Protein AF-A0A8S9V5D0-F1 (afdb_monomer_lite)

Sequence (121 aa):
MTKRKLQEKHGTFTHNHAVSPAAFAAYPTSHGLKDPIVSARVDGMLAVGAKRSRIYDYLLEHDQNVIQVDVDSLVRGHASSVSNIDGIEATAREIAAFAAADSESMSTVAETKLGKLGLFH

Radius of gyration: 29.34 Å; chains: 1; bounding box: 84×56×42 Å

Foldseek 3Di:
DDDFDFDQDPNDTDTPDDDDLVNCVVPLVSLDDPDVVLVVVLLVCLVVVHDLVVNVVSCVVVVRPHDSVNSVVVNVVSVVVVVVVVVVVVVVVVVVVVVVVPPPPPPDDDDDDDDDDDDDD

pLDDT: mean 70.15, std 16.43, range [38.38, 95.31]

Structure (mmCIF, N/CA/C/O backbone):
data_AF-A0A8S9V5D0-F1
#
_entry.id   AF-A0A8S9V5D0-F1
#
loop_
_atom_site.group_PDB
_atom_site.id
_atom_site.type_symbol
_atom_site.label_atom_id
_atom_site.label_alt_id
_atom_site.label_comp_id
_atom_site.label_asym_id
_atom_site.label_entity_id
_atom_site.label_seq_id
_atom_site.pdbx_PDB_ins_code
_atom_site.Cartn_x
_atom_site.Cartn_y
_atom_site.Cartn_z
_atom_site.occupancy
_atom_site.B_iso_or_equiv
_atom_site.auth_seq_id
_atom_site.auth_comp_id
_atom_site.auth_asym_id
_atom_site.auth_atom_id
_atom_site.pdbx_PDB_model_num
ATOM 1 N N . MET A 1 1 ? 21.011 17.454 -28.635 1.00 38.84 1 MET A N 1
ATOM 2 C CA . MET A 1 1 ? 20.385 16.658 -27.554 1.00 38.84 1 MET A CA 1
ATOM 3 C C . MET A 1 1 ? 18.875 16.842 -27.619 1.00 38.84 1 MET A C 1
ATOM 5 O O . MET A 1 1 ? 18.393 17.945 -27.390 1.00 38.84 1 MET A O 1
ATOM 9 N N . THR A 1 2 ? 18.133 15.807 -28.006 1.00 51.16 2 THR A N 1
ATOM 10 C CA . THR A 1 2 ? 16.670 15.869 -28.154 1.00 51.16 2 THR A CA 1
ATOM 11 C C . THR A 1 2 ? 16.018 15.839 -26.772 1.00 51.16 2 THR A C 1
ATOM 13 O O . THR A 1 2 ? 16.262 14.920 -25.991 1.00 51.16 2 THR A O 1
ATOM 16 N N . LYS A 1 3 ? 15.218 16.856 -26.432 1.00 54.22 3 LYS A N 1
ATOM 17 C CA . LYS A 1 3 ? 14.515 16.915 -25.140 1.00 54.22 3 LYS A CA 1
ATOM 18 C C . LYS A 1 3 ? 13.469 15.789 -25.080 1.00 54.22 3 LYS A C 1
ATOM 20 O O . LYS A 1 3 ? 12.563 15.752 -25.911 1.00 54.22 3 LYS A O 1
ATOM 25 N N . ARG A 1 4 ? 13.588 14.888 -24.097 1.00 60.69 4 ARG A N 1
ATOM 26 C CA . ARG A 1 4 ? 12.562 13.882 -23.768 1.00 60.69 4 ARG A CA 1
ATOM 27 C C . ARG A 1 4 ? 11.333 14.626 -23.254 1.00 60.69 4 ARG A C 1
ATOM 29 O O . ARG A 1 4 ? 11.404 15.258 -22.205 1.00 60.69 4 ARG A O 1
ATOM 36 N N . LYS A 1 5 ? 10.244 14.625 -24.017 1.00 60.03 5 LYS A N 1
ATOM 37 C CA . LYS A 1 5 ? 9.010 15.332 -23.659 1.00 60.03 5 LYS A CA 1
ATOM 38 C C . LYS A 1 5 ? 7.818 14.411 -23.860 1.00 60.03 5 LYS A C 1
ATOM 40 O O . LYS A 1 5 ? 7.792 13.630 -24.812 1.00 60.03 5 LYS A O 1
ATOM 45 N N . LEU A 1 6 ? 6.852 14.527 -22.956 1.00 64.00 6 LEU A N 1
ATOM 46 C CA . LEU A 1 6 ? 5.519 13.972 -23.134 1.00 64.00 6 LEU A CA 1
ATOM 47 C C . LEU A 1 6 ? 4.819 14.774 -24.235 1.00 64.00 6 LEU A C 1
ATOM 49 O O . LEU A 1 6 ? 4.879 16.005 -24.222 1.00 64.00 6 LEU A O 1
ATOM 53 N N . GLN A 1 7 ? 4.221 14.090 -25.205 1.00 70.56 7 GLN A N 1
ATOM 54 C CA . GLN A 1 7 ? 3.449 14.721 -26.271 1.00 70.56 7 GLN A CA 1
ATOM 55 C C . GLN A 1 7 ? 1.992 14.292 -26.148 1.00 70.56 7 GLN A C 1
ATOM 57 O O . GLN A 1 7 ? 1.702 13.109 -25.998 1.00 70.56 7 GLN A O 1
ATOM 62 N N . GLU A 1 8 ? 1.075 15.248 -26.215 1.00 59.84 8 GLU A N 1
ATOM 63 C CA . GLU A 1 8 ? -0.350 14.963 -26.326 1.00 59.84 8 GLU A CA 1
ATOM 64 C C . GLU A 1 8 ? -0.699 14.792 -27.806 1.00 59.84 8 GLU A C 1
ATOM 66 O O . GLU A 1 8 ? -0.434 15.674 -28.625 1.00 59.84 8 GLU A O 1
ATOM 71 N N . LYS A 1 9 ? -1.274 13.645 -28.167 1.00 61.06 9 LYS A N 1
ATOM 72 C CA . LYS A 1 9 ? -1.798 13.390 -29.506 1.00 61.06 9 LYS A CA 1
ATOM 73 C C . LYS A 1 9 ? -3.217 12.852 -29.367 1.00 61.06 9 LYS A C 1
ATOM 75 O O . LYS A 1 9 ? -3.418 11.774 -28.819 1.00 61.06 9 LYS A O 1
ATOM 80 N N . HIS A 1 10 ? -4.195 13.626 -29.840 1.00 61.72 10 HIS A N 1
ATOM 81 C CA . HIS A 1 10 ? -5.627 13.295 -29.774 1.00 61.72 10 HIS A CA 1
ATOM 82 C C . HIS A 1 10 ? -6.127 13.003 -28.343 1.00 61.72 10 HIS A C 1
ATOM 84 O O . HIS A 1 10 ? -6.784 11.992 -28.109 1.00 61.72 10 HIS A O 1
ATOM 90 N N . GLY A 1 11 ? -5.749 13.835 -27.364 1.00 70.12 11 GLY A N 1
ATOM 91 C CA . GLY A 1 11 ? -6.102 13.627 -25.952 1.00 70.12 11 GLY A CA 1
ATOM 92 C C . GLY A 1 11 ? -5.384 12.452 -25.275 1.00 70.12 11 GLY A C 1
ATOM 93 O O . GLY A 1 11 ? -5.626 12.178 -24.104 1.00 70.12 11 GLY A O 1
ATOM 94 N N . THR A 1 12 ? -4.488 11.755 -25.985 1.00 54.84 12 THR A N 1
ATOM 95 C CA . THR A 1 12 ? -3.669 10.670 -25.435 1.00 54.84 12 THR A CA 1
ATOM 96 C C . THR A 1 12 ? -2.230 11.139 -25.274 1.00 54.84 12 THR A C 1
ATOM 98 O O . THR A 1 12 ? -1.574 11.549 -26.236 1.00 54.84 12 THR A O 1
ATOM 101 N N . PHE A 1 13 ? -1.711 11.067 -24.050 1.00 72.62 13 PHE A N 1
ATOM 102 C CA . PHE A 1 13 ? -0.316 11.382 -23.770 1.00 72.62 13 PHE A CA 1
ATOM 103 C C . PHE A 1 13 ? 0.584 10.212 -24.180 1.00 72.62 13 PHE A C 1
ATOM 105 O O . PHE A 1 13 ? 0.432 9.093 -23.698 1.00 72.62 13 PHE A O 1
ATOM 112 N N . 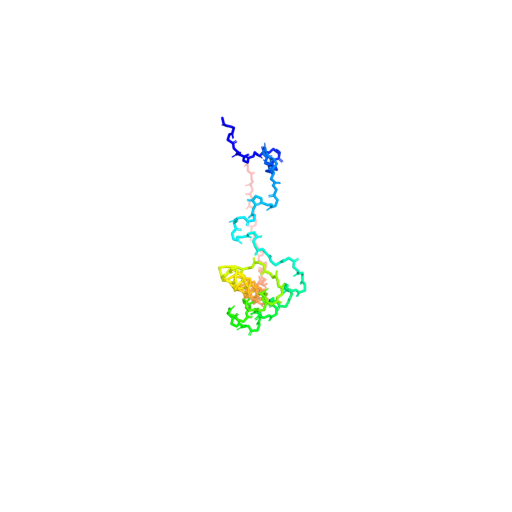THR A 1 14 ? 1.538 10.470 -25.073 1.00 68.25 14 THR A N 1
ATOM 113 C CA . THR A 1 14 ? 2.490 9.478 -25.584 1.00 68.25 14 THR A CA 1
ATOM 114 C C . THR A 1 14 ? 3.923 9.969 -25.404 1.00 68.25 14 THR A C 1
ATOM 116 O O . THR A 1 14 ? 4.238 11.154 -25.553 1.00 68.25 14 THR A O 1
ATOM 119 N N . HIS A 1 15 ? 4.818 9.055 -25.035 1.00 69.94 15 HIS A N 1
ATOM 120 C CA . HIS A 1 15 ? 6.235 9.365 -24.900 1.00 69.94 15 HIS A CA 1
ATOM 121 C C . HIS A 1 15 ? 6.900 9.352 -26.278 1.00 69.94 15 HIS A C 1
ATOM 123 O O . HIS A 1 15 ? 6.771 8.396 -27.035 1.00 69.94 15 HIS A O 1
ATOM 129 N N . ASN A 1 16 ? 7.670 10.396 -26.590 1.00 70.88 16 ASN A N 1
ATOM 130 C CA . ASN A 1 16 ? 8.426 10.489 -27.846 1.00 70.88 16 ASN A CA 1
ATOM 131 C C . ASN A 1 16 ? 9.701 9.618 -27.883 1.00 70.88 16 ASN A C 1
ATOM 133 O O . ASN A 1 16 ? 10.573 9.817 -28.728 1.00 70.88 16 ASN A O 1
ATOM 137 N N . HIS A 1 17 ? 9.844 8.711 -26.923 1.00 71.00 17 HIS A N 1
ATOM 138 C CA . HIS A 1 17 ? 10.977 7.816 -26.754 1.00 71.00 17 HIS A CA 1
ATOM 139 C C . HIS A 1 17 ? 10.490 6.507 -26.135 1.00 71.00 17 HIS A C 1
ATOM 141 O O . HIS A 1 17 ? 9.467 6.482 -25.448 1.00 71.00 17 HIS A O 1
ATOM 147 N N . ALA A 1 18 ? 11.246 5.430 -26.353 1.00 68.25 18 ALA A N 1
ATOM 148 C CA . ALA A 1 18 ? 10.987 4.165 -25.686 1.00 68.25 18 ALA A CA 1
ATOM 149 C C . ALA A 1 18 ? 11.190 4.332 -24.173 1.00 68.25 18 ALA A C 1
ATOM 151 O O . ALA A 1 18 ? 12.273 4.708 -23.718 1.00 68.25 18 ALA A O 1
ATOM 152 N N . VAL A 1 19 ? 10.137 4.060 -23.408 1.00 66.44 19 VAL A N 1
ATOM 153 C CA . VAL A 1 19 ? 10.192 3.949 -21.951 1.00 66.44 19 VAL A CA 1
ATOM 154 C C . VAL A 1 19 ? 10.295 2.470 -21.593 1.00 66.44 19 VAL A C 1
ATOM 156 O O . VAL A 1 19 ? 9.549 1.648 -22.119 1.00 66.44 19 VAL A O 1
ATOM 159 N N . SER A 1 20 ? 11.250 2.115 -20.736 1.00 68.69 20 SER A N 1
ATOM 160 C CA . SER A 1 20 ? 11.408 0.749 -20.234 1.00 68.69 20 SER A CA 1
ATOM 161 C C . SER A 1 20 ? 11.075 0.699 -18.742 1.00 68.69 20 SER A C 1
ATOM 163 O O . SER A 1 20 ? 11.342 1.673 -18.036 1.00 68.69 20 SER A O 1
ATOM 165 N N . PRO A 1 21 ? 10.557 -0.425 -18.215 1.00 60.59 21 PRO A N 1
ATOM 166 C CA . PRO A 1 21 ? 10.344 -0.585 -16.774 1.00 60.59 21 PRO A CA 1
ATOM 167 C C . PRO A 1 21 ? 11.631 -0.369 -15.961 1.00 60.59 21 PRO A C 1
ATOM 169 O O . PRO A 1 21 ? 11.603 0.205 -14.878 1.00 60.59 21 PRO A O 1
ATOM 172 N N . ALA A 1 22 ? 12.784 -0.743 -16.528 1.00 60.66 22 ALA A N 1
ATOM 173 C CA . ALA A 1 22 ? 14.097 -0.499 -15.935 1.00 60.66 22 ALA A CA 1
ATOM 174 C C . ALA A 1 22 ? 14.412 0.999 -15.756 1.00 60.66 22 ALA A C 1
ATOM 176 O O . ALA A 1 22 ? 15.097 1.363 -14.807 1.00 60.66 22 ALA A O 1
ATOM 177 N N . ALA A 1 23 ? 13.884 1.878 -16.618 1.00 63.75 23 ALA A N 1
ATOM 178 C CA . ALA A 1 23 ? 14.036 3.326 -16.465 1.00 63.75 23 ALA A CA 1
ATOM 179 C C . ALA A 1 23 ? 13.278 3.874 -15.242 1.00 63.75 23 ALA A C 1
ATOM 181 O O . ALA A 1 23 ? 13.631 4.933 -14.727 1.00 63.75 23 ALA A O 1
ATOM 182 N N . PHE A 1 24 ? 12.264 3.146 -14.769 1.00 56.06 24 PHE A N 1
ATOM 183 C CA . PHE A 1 24 ? 11.489 3.483 -13.580 1.00 56.06 24 PHE A CA 1
ATOM 184 C C . PHE A 1 24 ? 12.032 2.814 -12.312 1.00 56.06 24 PHE A C 1
ATOM 186 O O . PHE A 1 24 ? 11.817 3.341 -11.227 1.00 56.06 24 PHE A O 1
ATOM 193 N N . ALA A 1 25 ? 12.805 1.731 -12.431 1.00 56.28 25 ALA A N 1
ATOM 194 C CA . ALA A 1 25 ? 13.362 0.965 -11.309 1.00 56.28 25 ALA A CA 1
ATOM 195 C C . ALA A 1 25 ? 14.359 1.729 -10.412 1.00 56.28 25 ALA A C 1
ATOM 197 O O . ALA A 1 25 ? 14.791 1.187 -9.406 1.00 56.28 25 ALA A O 1
ATOM 198 N N . ALA A 1 26 ? 14.756 2.953 -10.778 1.00 51.78 26 ALA A N 1
ATOM 199 C CA . ALA A 1 26 ? 15.558 3.840 -9.930 1.00 51.78 26 ALA A CA 1
ATOM 200 C C . ALA A 1 26 ? 14.703 4.782 -9.058 1.00 51.78 26 ALA A C 1
ATOM 202 O O . ALA A 1 26 ? 15.233 5.463 -8.182 1.00 51.78 26 ALA A O 1
ATOM 203 N N . TYR A 1 27 ? 13.395 4.861 -9.318 1.00 49.75 27 TYR A N 1
ATOM 204 C CA . TYR A 1 27 ? 12.460 5.672 -8.546 1.00 49.75 27 TYR A CA 1
ATOM 205 C C . TYR A 1 27 ? 11.761 4.790 -7.508 1.00 49.75 27 TYR A C 1
ATOM 207 O O . TYR A 1 27 ? 11.116 3.830 -7.925 1.00 49.75 27 TYR A O 1
ATOM 215 N N . PRO A 1 28 ? 11.795 5.136 -6.204 1.00 44.94 28 PRO A N 1
ATOM 216 C CA . PRO A 1 28 ? 11.152 4.376 -5.122 1.00 44.94 28 PRO A CA 1
ATOM 217 C C . PRO A 1 28 ? 9.694 3.991 -5.411 1.00 44.94 28 PRO A C 1
ATOM 219 O O . PRO A 1 28 ? 9.278 2.867 -5.182 1.00 44.94 28 PRO A O 1
ATOM 222 N N . THR A 1 29 ? 8.939 4.880 -6.063 1.00 46.66 29 THR A N 1
ATOM 223 C CA . THR A 1 29 ? 7.537 4.656 -6.465 1.00 46.66 29 THR A CA 1
ATOM 224 C C . THR A 1 29 ? 7.329 3.455 -7.402 1.00 46.66 29 THR A C 1
ATOM 226 O O . THR A 1 29 ? 6.208 2.983 -7.556 1.00 46.66 29 THR A O 1
ATOM 229 N N . SER A 1 30 ? 8.392 2.949 -8.024 1.00 52.66 30 SER A N 1
ATOM 230 C CA . SER A 1 30 ? 8.365 1.806 -8.943 1.00 52.66 30 SER A CA 1
ATOM 231 C C . SER A 1 30 ? 8.771 0.486 -8.278 1.00 52.66 30 SER A C 1
ATOM 233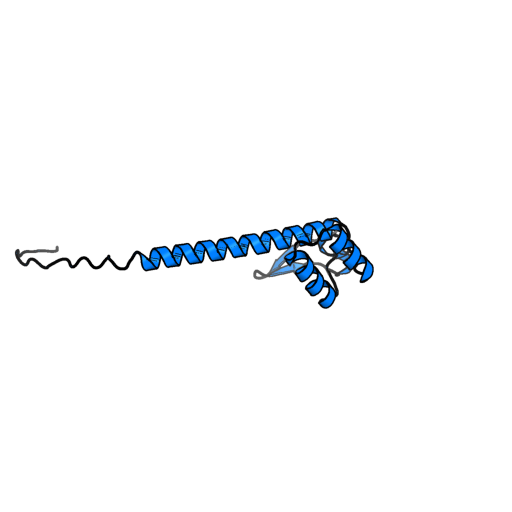 O O . SER A 1 30 ? 8.708 -0.565 -8.919 1.00 52.66 30 SER A O 1
ATOM 235 N N . HIS A 1 31 ? 9.192 0.521 -7.010 1.00 61.84 31 HIS A N 1
ATOM 236 C CA . HIS A 1 31 ? 9.493 -0.653 -6.189 1.00 61.84 31 HIS A CA 1
ATOM 237 C C . HIS A 1 31 ? 8.187 -1.184 -5.584 1.00 61.84 31 HIS A C 1
ATOM 239 O O . HIS A 1 31 ? 7.918 -1.076 -4.394 1.00 61.84 31 HIS A O 1
ATOM 245 N N . GLY A 1 32 ? 7.308 -1.687 -6.450 1.00 63.69 32 GLY A N 1
ATOM 246 C CA . GLY A 1 32 ? 6.032 -2.272 -6.047 1.00 63.69 32 GLY A CA 1
ATOM 247 C C . GLY A 1 32 ? 6.158 -3.739 -5.637 1.00 63.69 32 GLY A C 1
ATOM 248 O O . GLY A 1 32 ? 7.094 -4.437 -6.037 1.00 63.69 32 GLY A O 1
ATOM 249 N N . LEU A 1 33 ? 5.161 -4.213 -4.888 1.00 67.31 33 LEU A N 1
ATOM 250 C CA . LEU A 1 33 ? 4.945 -5.633 -4.612 1.00 67.31 33 LEU A CA 1
ATOM 251 C C . LEU A 1 33 ? 4.705 -6.352 -5.940 1.00 67.31 33 LEU A C 1
ATOM 253 O O . LEU A 1 33 ? 3.741 -6.059 -6.645 1.00 67.31 33 LEU A O 1
ATOM 257 N N . LYS A 1 34 ? 5.617 -7.248 -6.318 1.00 69.44 34 LYS A N 1
ATOM 258 C CA . LYS A 1 34 ? 5.529 -7.970 -7.599 1.00 69.44 34 LYS A CA 1
ATOM 259 C C . LYS A 1 34 ? 4.641 -9.201 -7.499 1.00 69.44 34 LYS A C 1
ATOM 261 O O . LYS A 1 34 ? 4.116 -9.658 -8.510 1.00 69.44 34 LYS A O 1
ATOM 266 N N . ASP A 1 35 ? 4.499 -9.732 -6.289 1.00 78.94 35 ASP A N 1
ATOM 267 C CA . ASP A 1 35 ? 3.740 -10.941 -6.016 1.00 78.94 35 ASP A CA 1
ATOM 268 C C . ASP A 1 35 ? 2.340 -10.592 -5.459 1.00 78.94 35 ASP A C 1
ATOM 270 O O . ASP A 1 35 ? 2.235 -9.924 -4.422 1.00 78.94 35 ASP A O 1
ATOM 274 N N . PRO A 1 36 ? 1.252 -11.033 -6.120 1.00 80.50 36 PRO A N 1
ATOM 275 C CA . PRO A 1 36 ? -0.114 -10.731 -5.696 1.00 80.50 36 PRO A CA 1
ATOM 276 C C . PRO A 1 36 ? -0.499 -11.395 -4.365 1.00 80.50 36 PRO A C 1
ATOM 278 O O . PRO A 1 36 ? -1.318 -10.846 -3.629 1.00 80.50 36 PRO A O 1
ATOM 281 N N . ILE A 1 37 ? 0.091 -12.543 -4.024 1.00 86.12 37 ILE A N 1
ATOM 282 C CA . ILE A 1 37 ? -0.140 -13.241 -2.753 1.00 86.12 37 ILE A CA 1
ATOM 283 C C . ILE A 1 37 ? 0.505 -12.447 -1.617 1.00 86.12 37 ILE A C 1
ATOM 285 O O . ILE A 1 37 ? -0.130 -12.206 -0.587 1.00 86.12 37 ILE A O 1
ATOM 289 N N . VAL A 1 38 ? 1.739 -11.981 -1.828 1.00 86.44 38 VAL A N 1
ATOM 290 C CA . VAL A 1 38 ? 2.442 -11.113 -0.872 1.00 86.44 38 VAL A CA 1
ATOM 291 C C . VAL A 1 38 ? 1.679 -9.799 -0.690 1.00 86.44 38 VAL A C 1
ATOM 293 O O . VAL A 1 38 ? 1.480 -9.363 0.443 1.00 86.44 38 VAL A O 1
ATOM 296 N N . SER A 1 39 ? 1.164 -9.211 -1.776 1.00 84.88 39 SER A N 1
ATOM 297 C CA . SER A 1 39 ? 0.338 -7.998 -1.718 1.00 84.88 39 SER A CA 1
ATOM 298 C C . SER A 1 39 ? -0.940 -8.188 -0.904 1.00 84.88 39 SER A C 1
ATOM 300 O O . SER A 1 39 ? -1.209 -7.398 -0.003 1.00 84.88 39 SER A O 1
ATOM 302 N N . ALA A 1 40 ? -1.699 -9.258 -1.155 1.00 87.06 40 ALA A N 1
ATOM 303 C CA . ALA A 1 40 ? -2.920 -9.545 -0.403 1.00 87.06 40 ALA A CA 1
ATOM 304 C C . ALA A 1 40 ? -2.638 -9.750 1.095 1.00 87.06 40 ALA A C 1
ATOM 306 O O . ALA A 1 40 ? -3.419 -9.339 1.958 1.00 87.06 40 ALA A O 1
ATOM 307 N N . ARG A 1 41 ? -1.496 -10.364 1.429 1.00 91.88 41 ARG A N 1
ATOM 308 C CA . ARG A 1 41 ? -1.091 -10.540 2.824 1.00 91.88 41 ARG A CA 1
ATOM 309 C C . ARG A 1 41 ? -0.734 -9.213 3.489 1.00 91.88 41 ARG A C 1
ATOM 311 O O . ARG A 1 41 ? -1.126 -9.007 4.637 1.00 91.88 41 ARG A O 1
ATOM 318 N N . VAL A 1 42 ? -0.032 -8.326 2.786 1.00 90.38 42 VAL A N 1
ATOM 319 C CA . VAL A 1 42 ? 0.304 -6.980 3.274 1.00 90.38 42 VAL A CA 1
ATOM 320 C C . VAL A 1 42 ? -0.955 -6.154 3.516 1.00 90.38 42 VAL A C 1
ATOM 322 O O . VAL A 1 42 ? -1.052 -5.533 4.570 1.00 90.38 42 VAL A O 1
ATOM 325 N N . ASP A 1 43 ? -1.945 -6.214 2.626 1.00 89.00 43 ASP A N 1
ATOM 326 C CA . ASP A 1 43 ? -3.240 -5.551 2.831 1.00 89.00 43 ASP A CA 1
ATOM 327 C C . ASP A 1 43 ? -3.935 -6.044 4.105 1.00 89.00 43 ASP A C 1
ATOM 329 O O . ASP A 1 43 ? -4.402 -5.242 4.915 1.00 89.00 43 ASP A O 1
ATOM 333 N N . GLY A 1 44 ? -3.929 -7.359 4.347 1.00 91.25 44 GLY A N 1
ATOM 334 C CA . GLY A 1 44 ? -4.434 -7.925 5.598 1.00 91.25 44 GLY A CA 1
ATOM 335 C C . GLY A 1 44 ? -3.657 -7.445 6.830 1.00 91.25 44 GLY A C 1
ATOM 336 O O . GLY A 1 44 ? -4.252 -7.167 7.868 1.00 91.25 44 GLY A O 1
ATOM 337 N N . MET A 1 45 ? -2.332 -7.306 6.723 1.00 94.50 45 MET A N 1
ATOM 338 C CA . MET A 1 45 ? -1.486 -6.776 7.800 1.00 94.50 45 MET A CA 1
ATOM 339 C C . MET A 1 45 ? -1.763 -5.291 8.067 1.00 94.50 45 MET A C 1
ATOM 341 O O . MET A 1 45 ? -1.785 -4.879 9.226 1.00 94.50 45 MET A O 1
ATOM 345 N N . LEU A 1 46 ? -2.014 -4.500 7.024 1.00 90.56 46 LEU A N 1
ATOM 346 C CA . LEU A 1 46 ? -2.404 -3.097 7.138 1.00 90.56 46 LEU A CA 1
ATOM 347 C C . LE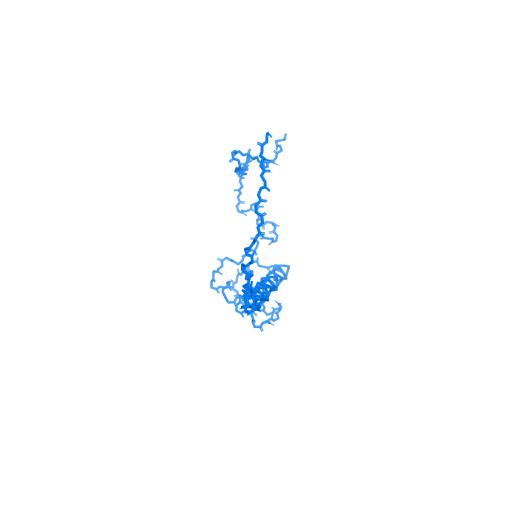U A 1 46 ? -3.774 -2.955 7.815 1.00 90.56 46 LEU A C 1
ATOM 349 O O . LEU A 1 46 ? -3.896 -2.175 8.758 1.00 90.56 46 LEU A O 1
ATOM 353 N N . ALA A 1 47 ? -4.753 -3.776 7.423 1.00 89.44 47 ALA A N 1
ATOM 354 C CA . ALA A 1 47 ? -6.106 -3.756 7.981 1.00 89.44 47 ALA A CA 1
ATOM 355 C C . ALA A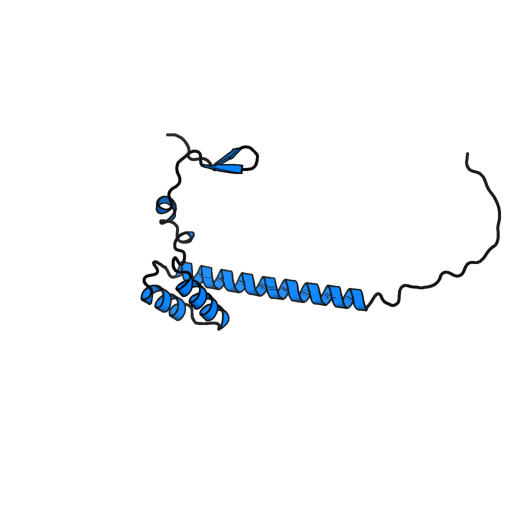 1 47 ? -6.151 -4.066 9.488 1.00 89.44 47 ALA A C 1
ATOM 357 O O . ALA A 1 47 ? -6.955 -3.491 10.217 1.00 89.44 47 ALA A O 1
ATOM 358 N N . VAL A 1 48 ? -5.270 -4.945 9.982 1.00 92.75 48 VAL A N 1
ATOM 359 C CA . VAL A 1 48 ? -5.159 -5.251 11.424 1.00 92.75 48 VAL A CA 1
ATOM 360 C C . VAL A 1 48 ? -4.219 -4.303 12.179 1.00 92.75 48 VAL A C 1
ATOM 362 O O . VAL A 1 48 ? -3.925 -4.533 13.352 1.00 92.75 48 VAL A O 1
ATOM 365 N N . GLY A 1 49 ? -3.708 -3.257 11.524 1.00 91.75 49 GLY A N 1
ATOM 366 C CA . GLY A 1 49 ? -2.819 -2.273 12.142 1.00 91.75 49 GLY A CA 1
ATOM 367 C C . GLY A 1 49 ? -1.438 -2.827 12.503 1.00 91.75 49 GLY A C 1
ATOM 368 O O . GLY A 1 49 ? -0.844 -2.422 13.506 1.00 91.75 49 GLY A O 1
ATOM 369 N N . ALA A 1 50 ? -0.910 -3.774 11.722 1.00 93.69 50 ALA A N 1
ATOM 370 C CA . ALA A 1 50 ? 0.423 -4.315 11.955 1.00 93.69 50 ALA A CA 1
ATOM 371 C C . ALA A 1 50 ? 1.494 -3.211 11.911 1.00 93.69 50 ALA A C 1
ATOM 373 O O . ALA A 1 50 ? 1.428 -2.253 11.139 1.00 93.69 50 ALA A O 1
ATOM 374 N N . LYS A 1 51 ? 2.535 -3.366 12.736 1.00 95.31 51 LYS A N 1
ATOM 375 C CA . LYS A 1 51 ? 3.657 -2.420 12.776 1.00 95.31 51 LYS A CA 1
ATOM 376 C C . LYS A 1 51 ? 4.378 -2.374 11.428 1.00 95.31 51 LYS A C 1
ATOM 378 O O . LYS A 1 51 ? 4.609 -3.411 10.809 1.00 95.31 51 LYS A O 1
ATOM 383 N N . ARG A 1 52 ? 4.852 -1.184 11.044 1.00 93.50 52 ARG A N 1
ATOM 384 C CA . ARG A 1 52 ? 5.630 -0.968 9.809 1.00 93.50 52 ARG A CA 1
ATOM 385 C C . ARG A 1 52 ? 6.862 -1.867 9.720 1.00 93.50 52 ARG A C 1
ATOM 387 O O . ARG A 1 52 ? 7.123 -2.424 8.663 1.00 93.50 52 ARG A O 1
ATOM 394 N N . SER A 1 53 ? 7.565 -2.071 10.838 1.00 94.12 53 SER A N 1
ATOM 395 C CA . SER A 1 53 ? 8.703 -2.998 10.905 1.00 94.12 53 SER A CA 1
ATOM 396 C C . SER A 1 53 ? 8.296 -4.427 10.547 1.00 94.12 53 SER A C 1
ATOM 398 O O . SER A 1 53 ? 8.960 -5.069 9.754 1.00 94.12 53 SER A O 1
ATOM 400 N N . ARG A 1 54 ? 7.142 -4.893 11.040 1.00 94.69 54 ARG A N 1
ATOM 401 C CA . ARG A 1 54 ? 6.642 -6.244 10.769 1.00 94.69 54 ARG A CA 1
ATOM 402 C C . ARG A 1 54 ? 6.254 -6.438 9.302 1.00 94.69 54 ARG A C 1
ATOM 404 O O . ARG A 1 54 ? 6.436 -7.530 8.777 1.00 94.69 54 ARG A O 1
ATOM 411 N N . ILE A 1 55 ? 5.714 -5.401 8.664 1.00 91.88 55 ILE A N 1
ATOM 412 C CA . ILE A 1 55 ? 5.411 -5.404 7.226 1.00 91.88 55 ILE A CA 1
ATOM 413 C C . ILE A 1 55 ? 6.714 -5.417 6.419 1.00 91.88 55 ILE A C 1
ATOM 415 O O . ILE A 1 55 ? 6.839 -6.197 5.485 1.00 91.88 55 ILE A O 1
ATOM 419 N N . TYR A 1 56 ? 7.703 -4.612 6.810 1.00 92.19 56 TYR A N 1
ATOM 420 C CA . TYR A 1 56 ? 9.012 -4.578 6.160 1.00 92.19 56 TYR A CA 1
ATOM 421 C C . TYR A 1 56 ? 9.754 -5.922 6.250 1.00 92.19 56 TYR A C 1
ATOM 423 O O . TYR A 1 56 ? 10.218 -6.424 5.231 1.00 92.19 56 TYR A O 1
ATOM 431 N N . ASP A 1 57 ? 9.793 -6.539 7.435 1.00 93.19 57 ASP A N 1
ATOM 432 C CA . ASP A 1 57 ? 10.422 -7.850 7.640 1.00 93.19 57 ASP A CA 1
ATOM 433 C C . ASP A 1 57 ? 9.752 -8.926 6.775 1.00 93.19 57 ASP A C 1
ATOM 435 O O . ASP A 1 57 ? 10.432 -9.674 6.081 1.00 93.19 57 ASP A O 1
ATOM 439 N N . TYR A 1 58 ? 8.413 -8.953 6.742 1.00 93.56 58 TYR A N 1
ATOM 440 C CA . TYR A 1 58 ? 7.653 -9.890 5.908 1.00 93.56 58 TYR A CA 1
ATOM 441 C C . TYR A 1 58 ? 7.987 -9.739 4.416 1.00 93.56 58 TYR A C 1
ATOM 443 O O . TYR A 1 58 ? 8.112 -10.730 3.701 1.00 93.56 58 TYR A O 1
ATOM 451 N N . LEU A 1 59 ? 8.154 -8.503 3.945 1.00 90.62 59 LEU A N 1
ATOM 452 C CA . LEU A 1 59 ? 8.493 -8.215 2.554 1.00 90.62 59 LEU A CA 1
ATOM 453 C C . LEU A 1 59 ? 9.920 -8.638 2.194 1.00 90.62 59 LEU A C 1
ATOM 455 O O . LEU A 1 59 ? 10.124 -9.205 1.121 1.00 90.62 59 LEU A O 1
ATOM 459 N N . LEU A 1 60 ? 10.880 -8.423 3.097 1.00 89.81 60 LEU A N 1
ATOM 460 C CA . LEU A 1 60 ? 12.251 -8.911 2.932 1.00 89.81 60 LEU A CA 1
ATOM 461 C C . LEU A 1 60 ? 12.321 -10.443 2.935 1.00 89.81 60 LEU A C 1
ATOM 463 O O . LEU A 1 60 ? 13.029 -11.016 2.114 1.00 89.81 60 LEU A O 1
ATOM 467 N N . GLU A 1 61 ? 11.558 -11.106 3.809 1.00 92.31 61 GLU A N 1
ATOM 468 C CA . GLU A 1 61 ? 11.454 -12.573 3.868 1.00 92.31 61 GLU A CA 1
ATOM 469 C C . GLU A 1 61 ? 10.862 -13.191 2.586 1.00 92.31 61 GLU A C 1
ATOM 471 O O . GLU A 1 61 ? 11.058 -14.378 2.343 1.00 92.31 61 GLU A O 1
ATOM 476 N N . HIS A 1 62 ? 10.145 -12.405 1.772 1.00 89.81 62 HIS A N 1
ATOM 477 C CA . HIS A 1 62 ? 9.518 -12.837 0.513 1.00 89.81 62 HIS A CA 1
ATOM 478 C C . HIS A 1 62 ? 10.202 -12.233 -0.726 1.00 89.81 62 HIS A C 1
ATOM 480 O O . HIS A 1 62 ? 9.553 -12.018 -1.757 1.00 89.81 62 HIS A O 1
ATOM 486 N N . ASP A 1 63 ? 11.495 -11.910 -0.610 1.00 84.88 63 ASP A N 1
ATOM 487 C CA . ASP A 1 63 ? 12.351 -11.420 -1.699 1.00 84.88 63 ASP A CA 1
ATOM 488 C C . ASP A 1 63 ? 11.789 -10.180 -2.426 1.00 84.88 63 ASP A C 1
ATOM 490 O O . ASP A 1 63 ? 12.079 -9.924 -3.602 1.00 84.88 63 ASP A O 1
ATOM 494 N N . GLN A 1 64 ? 10.968 -9.374 -1.740 1.00 83.31 64 GLN A N 1
ATOM 495 C CA . GLN A 1 64 ? 10.492 -8.113 -2.293 1.00 83.31 64 GLN A CA 1
ATOM 496 C C . GLN A 1 64 ? 11.579 -7.050 -2.135 1.00 83.31 64 GLN A C 1
ATOM 498 O O . GLN A 1 64 ? 12.080 -6.790 -1.043 1.00 83.31 64 GLN A O 1
ATOM 503 N N . ASN A 1 65 ? 11.925 -6.392 -3.241 1.00 79.50 65 ASN A N 1
ATOM 504 C CA . ASN A 1 65 ? 12.927 -5.327 -3.261 1.00 79.50 65 ASN A CA 1
ATOM 505 C C . ASN A 1 65 ? 12.326 -3.994 -2.789 1.00 79.50 65 ASN A C 1
ATOM 507 O O . ASN A 1 65 ? 12.132 -3.087 -3.602 1.00 79.50 65 ASN A O 1
ATOM 511 N N . VAL A 1 66 ? 12.000 -3.916 -1.499 1.00 78.56 66 VAL A N 1
ATOM 512 C CA . VAL A 1 66 ? 11.359 -2.759 -0.863 1.00 78.56 66 VAL A CA 1
ATOM 513 C C . VAL A 1 66 ? 12.315 -2.028 0.073 1.00 78.56 66 VAL A C 1
ATOM 515 O O . VAL A 1 66 ? 13.175 -2.629 0.713 1.00 78.56 66 VAL A O 1
ATOM 518 N N . ILE A 1 67 ? 12.130 -0.718 0.189 1.00 83.62 67 ILE A N 1
ATOM 519 C CA . ILE A 1 67 ? 12.794 0.143 1.170 1.00 83.62 67 ILE A CA 1
ATOM 520 C C . ILE A 1 67 ? 11.766 0.728 2.149 1.00 83.62 67 ILE A C 1
ATOM 522 O O . ILE A 1 67 ? 10.559 0.688 1.919 1.00 83.62 67 ILE A O 1
ATOM 526 N N . GLN A 1 68 ? 12.224 1.285 3.275 1.00 84.31 68 GLN A N 1
ATOM 527 C CA . GLN A 1 68 ? 11.321 1.755 4.341 1.00 84.31 68 GLN A CA 1
ATOM 528 C C . GLN A 1 68 ? 10.281 2.784 3.865 1.00 84.31 68 GLN A C 1
ATOM 530 O O . GLN A 1 68 ? 9.128 2.734 4.291 1.00 84.31 68 GLN A O 1
ATOM 535 N N . VAL A 1 69 ? 10.658 3.673 2.939 1.00 84.00 69 VAL A N 1
ATOM 536 C CA . VAL A 1 69 ? 9.742 4.679 2.371 1.00 84.00 69 VAL A CA 1
ATOM 537 C C . VAL A 1 69 ? 8.600 4.056 1.559 1.00 84.00 69 VAL A C 1
ATOM 539 O O . VAL A 1 69 ? 7.519 4.647 1.467 1.00 84.00 69 VAL A O 1
ATOM 542 N N . ASP A 1 70 ? 8.796 2.853 1.014 1.00 83.44 70 ASP A N 1
ATOM 543 C CA . ASP A 1 70 ? 7.748 2.126 0.296 1.00 83.44 70 ASP A CA 1
ATOM 544 C C . ASP A 1 70 ? 6.686 1.652 1.290 1.00 83.44 70 ASP A C 1
ATOM 546 O O . ASP A 1 70 ? 5.493 1.856 1.072 1.00 83.44 70 ASP A O 1
ATOM 550 N N . VAL A 1 71 ? 7.111 1.133 2.448 1.00 86.88 71 VAL A N 1
ATOM 551 C CA . VAL A 1 71 ? 6.204 0.735 3.538 1.00 86.88 71 VAL A CA 1
ATOM 552 C C . VAL A 1 71 ? 5.460 1.940 4.111 1.00 86.88 71 VAL A C 1
ATOM 554 O O . VAL A 1 71 ? 4.255 1.861 4.346 1.00 86.88 71 VAL A O 1
ATOM 557 N N . ASP A 1 72 ? 6.128 3.080 4.282 1.00 87.19 72 ASP A N 1
ATOM 558 C CA . ASP A 1 72 ? 5.459 4.315 4.706 1.00 87.19 72 ASP A CA 1
ATOM 559 C C . ASP A 1 72 ? 4.409 4.778 3.686 1.00 87.19 72 ASP A C 1
ATOM 561 O O . ASP A 1 72 ? 3.328 5.242 4.061 1.00 87.19 72 ASP A O 1
ATOM 565 N N . SER A 1 73 ? 4.699 4.623 2.392 1.00 85.06 73 SER A N 1
ATOM 566 C CA . SER A 1 73 ? 3.765 4.953 1.315 1.00 85.06 73 SER A CA 1
ATOM 567 C C . SER A 1 73 ? 2.570 3.999 1.275 1.00 85.06 73 SER A C 1
ATOM 569 O O . SER A 1 73 ? 1.449 4.478 1.111 1.00 85.06 73 SER A O 1
ATOM 571 N N . LEU A 1 74 ? 2.778 2.697 1.505 1.00 86.75 74 LEU A N 1
ATOM 572 C CA . LEU A 1 74 ? 1.712 1.694 1.634 1.00 86.75 74 LEU A CA 1
ATOM 573 C C . LEU A 1 74 ? 0.784 2.007 2.814 1.00 86.75 74 LEU A C 1
ATOM 575 O O . LEU A 1 74 ? -0.433 2.055 2.655 1.00 86.75 74 LEU A O 1
ATOM 579 N N . VAL A 1 75 ? 1.353 2.300 3.985 1.00 86.88 75 VAL A N 1
ATOM 580 C CA . VAL A 1 75 ? 0.582 2.639 5.193 1.00 86.88 75 VAL A CA 1
ATOM 581 C C . VAL A 1 75 ? -0.214 3.926 4.997 1.00 86.88 75 VAL A C 1
ATOM 583 O O . VAL A 1 75 ? -1.387 3.994 5.363 1.00 86.88 75 VAL A O 1
ATOM 586 N N . ARG A 1 76 ? 0.400 4.950 4.394 1.00 86.50 76 ARG A N 1
ATOM 587 C CA . ARG A 1 76 ? -0.284 6.205 4.068 1.00 86.50 76 ARG A CA 1
ATOM 588 C C . ARG A 1 76 ? -1.406 5.989 3.054 1.00 86.50 76 ARG A C 1
ATOM 590 O O . ARG A 1 76 ? -2.495 6.510 3.262 1.00 86.50 76 ARG A O 1
ATOM 597 N N . GLY A 1 77 ? -1.156 5.226 1.990 1.00 84.06 77 GLY A N 1
ATOM 598 C CA . GLY A 1 77 ? -2.164 4.900 0.980 1.00 84.06 77 GLY A CA 1
ATOM 599 C C . GLY A 1 77 ? -3.358 4.160 1.579 1.00 84.06 77 GLY A C 1
ATOM 600 O O . GLY A 1 77 ? -4.500 4.523 1.307 1.00 84.06 77 GLY A O 1
ATOM 601 N N . HIS A 1 78 ? -3.101 3.197 2.468 1.00 85.56 78 HIS A N 1
ATOM 602 C CA . HIS A 1 78 ? -4.148 2.483 3.193 1.00 85.56 78 HIS A CA 1
ATOM 603 C C . HIS A 1 78 ? -4.975 3.421 4.080 1.00 85.56 78 HIS A C 1
ATOM 605 O O . HIS A 1 78 ? -6.199 3.423 3.987 1.00 85.56 78 HIS A O 1
ATOM 611 N N . ALA A 1 79 ? -4.325 4.281 4.871 1.00 80.56 79 ALA A N 1
ATOM 612 C CA . ALA A 1 79 ? -5.018 5.260 5.708 1.00 80.56 79 ALA A CA 1
ATOM 613 C C . ALA A 1 79 ? -5.884 6.226 4.882 1.00 80.56 79 ALA A C 1
ATOM 615 O O . ALA A 1 79 ? -7.027 6.479 5.247 1.00 80.56 79 ALA A O 1
ATOM 616 N N . SER A 1 80 ? -5.371 6.716 3.747 1.00 76.38 80 SER A N 1
ATOM 617 C CA . SER A 1 80 ? -6.140 7.558 2.823 1.00 76.38 80 SER A CA 1
ATOM 618 C C . SER A 1 80 ? -7.329 6.816 2.208 1.00 76.38 80 SER A C 1
ATOM 620 O O . SER A 1 80 ? -8.399 7.396 2.044 1.00 76.38 80 SER A O 1
ATOM 622 N N . SER A 1 81 ? -7.165 5.535 1.872 1.00 75.12 81 SER A N 1
ATOM 623 C CA . SER A 1 81 ? -8.253 4.708 1.344 1.00 75.12 81 SER A CA 1
ATOM 624 C C . SER A 1 81 ? -9.358 4.507 2.380 1.00 75.12 81 SER A C 1
ATOM 626 O O . SER A 1 81 ? -10.527 4.696 2.056 1.00 75.12 81 SER A O 1
ATOM 628 N N . VAL A 1 82 ? -8.999 4.170 3.621 1.00 73.12 82 VAL A N 1
ATOM 629 C CA . VAL A 1 82 ? -9.961 3.978 4.718 1.00 73.12 82 VAL A CA 1
ATOM 630 C C . VAL A 1 82 ? -10.685 5.287 5.038 1.00 73.12 82 VAL A C 1
ATOM 632 O O . VAL A 1 82 ? -11.910 5.307 5.065 1.00 73.12 82 VAL A O 1
ATOM 635 N N . SER A 1 83 ? -9.965 6.410 5.146 1.00 68.56 83 SER A N 1
ATOM 636 C CA . SER A 1 83 ? -10.593 7.710 5.424 1.00 68.56 83 SER A CA 1
ATOM 637 C C . SER A 1 83 ? -11.582 8.158 4.343 1.00 68.56 83 SER A C 1
ATOM 639 O O . SER A 1 83 ? -12.558 8.842 4.639 1.00 68.56 83 SER A O 1
ATOM 641 N N . ASN A 1 84 ? -11.341 7.789 3.080 1.00 65.00 84 ASN A N 1
ATOM 642 C CA . ASN A 1 84 ? -12.279 8.087 1.998 1.00 65.00 84 ASN A CA 1
ATOM 643 C C . ASN A 1 84 ? -13.557 7.240 2.101 1.00 65.00 84 ASN A C 1
ATOM 645 O O . ASN A 1 84 ? -14.633 7.744 1.791 1.00 65.00 84 ASN A O 1
ATOM 649 N N . ILE A 1 85 ? -13.454 5.980 2.539 1.00 63.09 85 ILE A N 1
ATOM 650 C CA . ILE A 1 85 ? -14.615 5.098 2.732 1.00 63.09 85 ILE A CA 1
ATOM 651 C C . ILE A 1 85 ? -15.523 5.655 3.834 1.00 63.09 85 ILE A C 1
ATOM 653 O O . ILE A 1 85 ? -16.722 5.805 3.599 1.00 63.09 85 ILE A O 1
ATOM 657 N N . ASP A 1 86 ? -14.950 6.055 4.972 1.00 66.12 86 ASP A N 1
ATOM 658 C CA . ASP A 1 86 ? -15.709 6.637 6.088 1.00 66.12 86 ASP A CA 1
ATOM 659 C C . ASP A 1 86 ? -16.456 7.917 5.664 1.00 66.12 86 ASP A C 1
ATOM 661 O O . ASP A 1 86 ? -17.609 8.135 6.035 1.00 66.12 86 ASP A O 1
ATOM 665 N N . GLY A 1 87 ? -15.828 8.759 4.833 1.00 68.31 87 GLY A N 1
ATOM 666 C CA . GLY A 1 87 ? -16.460 9.969 4.297 1.00 68.31 87 GLY A CA 1
ATOM 667 C C . GLY A 1 87 ? -17.637 9.679 3.357 1.00 68.31 87 GLY A C 1
ATOM 668 O O . GLY A 1 87 ? -18.651 10.382 3.396 1.00 68.31 87 GLY A O 1
ATOM 669 N N . ILE A 1 88 ? -17.533 8.630 2.536 1.00 69.88 88 ILE A N 1
ATOM 670 C CA . ILE A 1 88 ? -18.612 8.191 1.639 1.00 69.88 88 ILE A CA 1
ATOM 671 C C . ILE A 1 88 ? -19.782 7.623 2.451 1.00 69.88 88 ILE A C 1
ATOM 673 O O . ILE A 1 88 ? -20.933 7.959 2.170 1.00 69.88 88 ILE A O 1
ATOM 677 N N . GLU A 1 89 ? -19.506 6.813 3.477 1.00 70.69 89 GLU A N 1
ATOM 678 C CA . GLU A 1 89 ? -20.537 6.268 4.369 1.00 70.69 89 GLU A CA 1
ATOM 679 C C . GLU A 1 89 ? -21.259 7.378 5.147 1.00 70.69 89 GLU A C 1
ATOM 681 O O . GLU A 1 89 ? -22.493 7.408 5.183 1.00 70.69 89 GLU A O 1
ATOM 686 N N . ALA A 1 90 ? -20.511 8.328 5.716 1.00 68.19 90 ALA A N 1
ATOM 687 C CA . ALA A 1 90 ? -21.081 9.471 6.424 1.00 68.19 90 ALA A CA 1
ATOM 688 C C . ALA A 1 90 ? -22.002 10.297 5.511 1.00 68.19 90 ALA A C 1
ATOM 690 O O . ALA A 1 90 ? -23.144 10.581 5.875 1.00 68.19 90 ALA A O 1
ATOM 691 N N . THR A 1 91 ? -21.551 10.582 4.286 1.00 70.06 91 THR A N 1
ATOM 692 C CA . THR A 1 91 ? -22.341 11.312 3.284 1.00 70.06 91 THR A CA 1
ATOM 693 C C . THR A 1 91 ? -23.612 10.545 2.901 1.00 70.06 91 THR A C 1
ATOM 695 O O . THR A 1 91 ? -24.696 11.124 2.835 1.00 70.06 91 THR A O 1
ATOM 698 N N . ALA A 1 92 ? -23.518 9.230 2.678 1.00 74.50 92 ALA A N 1
ATOM 699 C CA . ALA A 1 92 ? -24.676 8.398 2.349 1.00 74.50 92 ALA A CA 1
ATOM 700 C C . ALA A 1 92 ? -25.721 8.393 3.478 1.00 74.50 92 ALA A C 1
ATOM 702 O O . ALA A 1 92 ? -26.927 8.444 3.218 1.00 74.50 92 ALA A O 1
ATOM 703 N N . ARG A 1 93 ? -25.265 8.382 4.736 1.00 71.56 93 ARG A N 1
ATOM 704 C CA . ARG A 1 93 ? -26.135 8.447 5.913 1.00 71.56 93 ARG A CA 1
ATOM 705 C C . ARG A 1 93 ? -26.830 9.800 6.050 1.00 71.56 93 ARG A C 1
ATOM 707 O O . ARG A 1 93 ? -28.017 9.827 6.370 1.00 71.56 93 ARG A O 1
ATOM 714 N N . GLU A 1 94 ? -26.130 10.903 5.796 1.00 73.25 94 GLU A N 1
ATOM 715 C CA . GLU A 1 94 ? -26.743 12.235 5.785 1.00 73.25 94 GLU A CA 1
ATOM 716 C C . GLU A 1 94 ? -27.814 12.349 4.691 1.00 73.25 94 GLU A C 1
ATOM 718 O O . GLU A 1 94 ? -28.928 12.781 4.981 1.00 73.25 94 GLU A O 1
ATOM 723 N N . ILE A 1 95 ? -27.545 11.872 3.469 1.00 74.69 95 ILE A N 1
ATOM 724 C CA . ILE A 1 95 ? -28.530 11.874 2.369 1.00 74.69 95 ILE A CA 1
ATOM 725 C C . ILE A 1 95 ? -29.787 11.074 2.744 1.00 74.69 95 ILE A C 1
ATOM 727 O O . ILE A 1 95 ? -30.903 11.535 2.509 1.00 74.69 95 ILE A O 1
ATOM 731 N N . ALA A 1 96 ? -29.628 9.898 3.360 1.00 74.19 96 ALA A N 1
ATOM 732 C CA . ALA A 1 96 ? -30.757 9.083 3.808 1.00 74.19 96 ALA A CA 1
ATOM 733 C C . ALA A 1 96 ? -31.578 9.766 4.918 1.00 74.19 96 ALA A C 1
ATOM 735 O O . ALA A 1 96 ? -32.806 9.682 4.913 1.00 74.19 96 ALA A O 1
ATOM 736 N N . ALA A 1 97 ? -30.922 10.468 5.848 1.00 72.81 97 ALA A N 1
ATOM 737 C CA . ALA A 1 97 ? -31.596 11.222 6.903 1.00 72.81 97 ALA A CA 1
ATOM 738 C C . ALA A 1 97 ? -32.378 12.427 6.349 1.00 72.81 97 ALA A C 1
ATOM 740 O O . ALA A 1 97 ? -33.513 12.657 6.760 1.00 72.81 97 ALA A O 1
ATOM 741 N N . PHE A 1 98 ? -31.812 13.151 5.378 1.00 60.19 98 PHE A N 1
ATOM 742 C CA . PHE A 1 98 ? -32.510 14.228 4.669 1.00 60.19 98 PHE A CA 1
ATOM 743 C C . PHE A 1 98 ? -33.706 13.709 3.861 1.00 60.19 98 PHE A C 1
ATOM 745 O O . PHE A 1 98 ? -34.780 14.300 3.920 1.00 60.19 98 PHE A O 1
ATOM 752 N N . ALA A 1 99 ? -33.560 12.578 3.163 1.00 66.81 99 ALA A N 1
ATOM 753 C CA . ALA A 1 99 ? -34.656 11.960 2.413 1.00 66.81 99 ALA A CA 1
ATOM 754 C C . ALA A 1 99 ? -35.796 11.462 3.323 1.00 66.81 99 ALA A C 1
ATOM 756 O O . ALA A 1 99 ? -36.960 11.525 2.942 1.00 66.81 99 ALA A O 1
ATOM 757 N N . ALA A 1 100 ? -35.480 10.991 4.534 1.00 60.66 100 ALA A N 1
ATOM 758 C CA . ALA A 1 100 ? -36.481 10.571 5.516 1.00 60.66 100 ALA A CA 1
ATOM 759 C C . ALA A 1 100 ? -37.219 11.752 6.180 1.00 60.66 100 ALA A C 1
ATOM 761 O O . ALA A 1 100 ? -38.351 11.584 6.631 1.00 60.66 100 ALA A O 1
ATOM 762 N N . ALA A 1 101 ? -36.599 12.936 6.239 1.00 60.34 101 ALA A N 1
ATOM 763 C CA . ALA A 1 101 ? -37.196 14.147 6.805 1.00 60.34 101 ALA A CA 1
ATOM 764 C C . ALA A 1 101 ? -38.160 14.875 5.841 1.00 60.34 101 ALA A C 1
ATOM 766 O O . ALA A 1 101 ? -38.960 15.690 6.291 1.00 60.34 101 ALA A O 1
ATOM 767 N N . ASP A 1 102 ? -38.138 14.563 4.539 1.00 56.91 102 ASP A N 1
ATOM 768 C CA . ASP A 1 102 ? -38.962 15.212 3.501 1.00 56.91 102 ASP A CA 1
ATOM 769 C C . ASP A 1 102 ? -40.323 14.515 3.262 1.00 56.91 102 ASP A C 1
ATOM 771 O O . ASP A 1 102 ? -40.886 14.542 2.172 1.00 56.91 102 ASP A O 1
ATOM 775 N N . SER A 1 103 ? -40.887 13.864 4.287 1.00 51.25 103 SER A N 1
ATOM 776 C CA . SER A 1 103 ? -42.223 13.243 4.215 1.00 51.25 103 SER A CA 1
ATOM 777 C C . SER A 1 103 ? -43.378 14.224 4.494 1.00 51.25 103 SER A C 1
ATOM 779 O O . SER A 1 103 ? -44.536 13.850 4.303 1.00 51.25 103 SER A O 1
ATOM 781 N N . GLU A 1 104 ? -43.112 15.453 4.950 1.00 55.44 104 GLU A N 1
ATOM 782 C CA . GLU A 1 104 ? -44.160 16.407 5.370 1.00 55.44 104 GLU A CA 1
ATOM 783 C C . GLU A 1 104 ? -44.345 17.621 4.436 1.00 55.44 104 GLU A C 1
ATOM 785 O O . GLU A 1 104 ? -45.102 18.537 4.753 1.00 55.44 104 GLU A O 1
ATOM 790 N N . SER A 1 105 ? -43.746 17.631 3.239 1.00 49.62 105 SER A N 1
ATOM 791 C CA . SER A 1 105 ? -43.975 18.689 2.238 1.00 49.62 105 SER A CA 1
ATOM 792 C C . SER A 1 105 ? -45.057 18.312 1.214 1.00 49.62 105 SER A C 1
ATOM 794 O O . SER A 1 105 ? -44.844 18.305 0.005 1.00 49.62 105 SER A O 1
ATOM 796 N N . MET A 1 106 ? -46.263 17.995 1.687 1.00 47.47 106 MET A N 1
ATOM 797 C CA . MET A 1 106 ? -47.477 18.097 0.864 1.00 47.47 106 MET A CA 1
ATOM 798 C C . MET A 1 106 ? -48.507 18.953 1.595 1.00 47.47 106 MET A C 1
ATOM 800 O O . MET A 1 106 ? -49.572 18.492 1.997 1.00 47.47 106 MET A O 1
ATOM 804 N N . SER A 1 107 ? -48.176 20.233 1.780 1.00 43.66 107 SER A N 1
ATOM 805 C CA . SER A 1 107 ? -49.167 21.232 2.177 1.00 43.66 107 SER A CA 1
ATOM 806 C C . SER A 1 107 ? -50.054 21.540 0.971 1.00 43.66 107 SER A C 1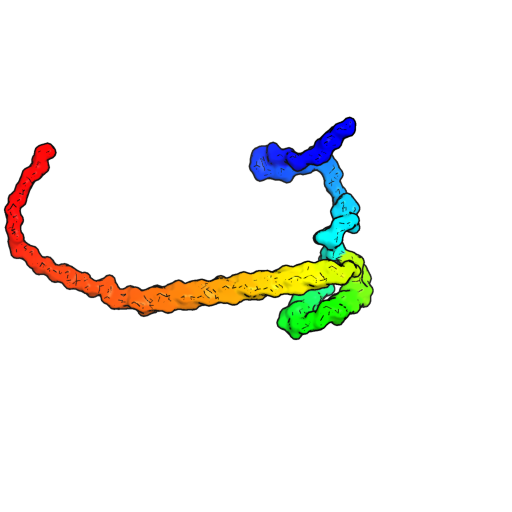
ATOM 808 O O . SER A 1 107 ? -49.665 22.229 0.027 1.00 43.66 107 SER A O 1
ATOM 810 N N . THR A 1 108 ? -51.247 20.955 0.978 1.00 49.41 108 THR A N 1
ATOM 811 C CA . THR A 1 108 ? -52.326 21.200 0.024 1.00 49.41 108 THR A CA 1
ATOM 812 C C . THR A 1 108 ? -52.716 22.681 0.034 1.00 49.41 108 THR A C 1
ATOM 814 O O . THR A 1 108 ? -53.339 23.153 0.985 1.00 49.41 108 THR A O 1
ATOM 817 N N . VAL A 1 109 ? -52.393 23.419 -1.032 1.00 46.03 109 VAL A N 1
ATOM 818 C CA . VAL A 1 109 ? -52.996 24.734 -1.293 1.00 46.03 109 VAL A CA 1
ATOM 819 C C . VAL A 1 109 ? -54.439 24.501 -1.745 1.00 46.03 109 VAL A C 1
ATOM 821 O O . VAL A 1 109 ? -54.694 23.943 -2.810 1.00 46.03 109 VAL A O 1
ATOM 824 N N . ALA A 1 110 ? -55.393 24.868 -0.891 1.00 51.28 110 ALA A N 1
ATOM 825 C CA . ALA A 1 110 ? -56.813 24.819 -1.203 1.00 51.28 110 ALA A CA 1
ATOM 826 C C . ALA A 1 110 ? -57.172 25.937 -2.195 1.00 51.28 110 ALA A C 1
ATOM 828 O O . ALA A 1 110 ? -56.893 27.114 -1.957 1.00 51.28 110 ALA A O 1
ATOM 829 N N . GLU A 1 111 ? -57.815 25.563 -3.301 1.00 51.12 111 GLU A N 1
ATOM 830 C CA . GLU A 1 111 ? -58.386 26.494 -4.270 1.00 51.12 111 GLU A CA 1
ATOM 831 C C . GLU A 1 111 ? -59.403 27.432 -3.599 1.00 51.12 111 GLU A C 1
ATOM 833 O O . GLU A 1 111 ? -60.373 26.991 -2.982 1.00 51.12 111 GLU A O 1
ATOM 838 N N . THR A 1 112 ? -59.242 28.743 -3.792 1.00 45.97 112 THR A N 1
ATOM 839 C CA . THR A 1 112 ? -60.344 29.704 -3.653 1.00 45.97 112 THR A CA 1
ATOM 840 C C . THR A 1 112 ? -60.524 30.464 -4.960 1.00 45.97 112 THR A C 1
ATOM 842 O O . THR A 1 112 ? -59.698 31.250 -5.411 1.00 45.97 112 THR A O 1
ATOM 845 N N . LYS A 1 113 ? -61.649 30.152 -5.594 1.00 46.91 113 LYS A N 1
ATOM 846 C CA . LYS A 1 113 ? -62.179 30.684 -6.845 1.00 46.91 113 LYS A CA 1
ATOM 847 C C . LYS A 1 113 ? -62.830 32.049 -6.608 1.00 46.91 113 LYS A C 1
ATOM 849 O O . LYS A 1 113 ? -63.882 32.058 -5.982 1.00 46.91 113 LYS A O 1
ATOM 854 N N . LEU A 1 114 ? -62.300 33.149 -7.164 1.00 42.62 114 LEU A N 1
ATOM 855 C CA . LEU A 1 114 ? -63.083 34.311 -7.646 1.00 42.62 114 LEU A CA 1
ATOM 856 C C . LEU A 1 114 ? -62.189 35.383 -8.315 1.00 42.62 114 LEU A C 1
ATOM 858 O O . LEU A 1 114 ? -61.245 35.843 -7.687 1.00 42.62 114 LEU A O 1
ATOM 862 N N . GLY A 1 115 ? -62.536 35.859 -9.526 1.00 40.09 115 GLY A N 1
ATOM 863 C CA . GLY A 1 115 ? -62.129 37.211 -9.978 1.00 40.09 115 GLY A CA 1
ATOM 864 C C . GLY A 1 115 ? -61.360 37.388 -11.304 1.00 40.09 115 GLY A C 1
ATOM 865 O O . GLY A 1 115 ? -60.293 37.973 -11.308 1.00 40.09 115 GLY A O 1
ATOM 866 N N . LYS A 1 116 ? -61.907 36.909 -12.428 1.00 42.34 116 LYS A N 1
ATOM 867 C CA . LYS A 1 116 ? -62.136 37.643 -13.702 1.00 42.34 116 LYS A CA 1
ATOM 868 C C . LYS A 1 116 ? -61.200 38.832 -14.134 1.00 42.34 116 LYS A C 1
ATOM 870 O O . LYS A 1 116 ? -61.155 39.844 -13.448 1.00 42.34 116 LYS A O 1
ATOM 875 N N . LEU A 1 117 ? -60.753 38.763 -15.416 1.00 41.78 117 LEU A N 1
ATOM 876 C CA . LEU A 1 117 ? -60.181 39.786 -16.361 1.00 41.78 117 LEU A CA 1
ATOM 8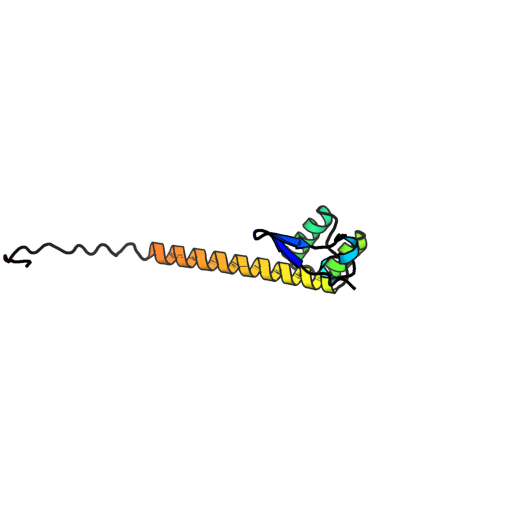77 C C . LEU A 1 117 ? -58.675 40.103 -16.209 1.00 41.78 117 LEU A C 1
ATOM 879 O O . LEU A 1 117 ? -58.220 40.295 -15.099 1.00 41.78 117 LEU A O 1
ATOM 883 N N . GLY A 1 118 ? -57.831 40.253 -17.239 1.00 40.78 118 GLY A N 1
ATOM 884 C CA . GLY A 1 118 ? -57.955 40.255 -18.700 1.00 40.78 118 GLY A CA 1
ATOM 885 C C . GLY A 1 118 ? -56.672 40.852 -19.331 1.00 40.78 118 GLY A C 1
ATOM 886 O O . GLY A 1 118 ? -55.975 41.613 -18.671 1.00 40.78 118 GLY A O 1
ATOM 887 N N . LEU A 1 119 ? -56.443 40.545 -20.617 1.00 43.88 119 LEU A N 1
ATOM 888 C CA . LEU A 1 119 ? -55.604 41.258 -21.605 1.00 43.88 119 LEU A CA 1
ATOM 889 C C . LEU A 1 119 ? -54.066 41.053 -21.605 1.00 43.88 119 LEU A C 1
ATOM 891 O O . LEU A 1 119 ? -53.341 41.590 -20.776 1.00 43.88 119 LEU A O 1
ATOM 895 N N . PHE A 1 120 ? -53.586 40.369 -22.652 1.00 38.38 120 PHE A N 1
ATOM 896 C CA . PHE A 1 120 ? -52.236 40.513 -23.211 1.00 38.38 120 PHE A CA 1
ATOM 897 C C . PHE A 1 120 ? -52.330 41.372 -24.484 1.00 38.38 120 PHE A C 1
ATOM 899 O O . PHE A 1 120 ? -53.246 41.164 -25.285 1.00 38.38 120 PHE A O 1
ATOM 906 N N . HIS A 1 121 ? -51.398 42.311 -24.652 1.00 49.81 121 HIS A N 1
ATOM 907 C CA . HIS A 1 121 ? -51.081 42.995 -25.909 1.00 49.81 121 HIS A CA 1
ATOM 908 C C . HIS A 1 121 ? -49.613 42.728 -26.234 1.00 49.81 121 HIS A C 1
ATOM 910 O O . HIS A 1 121 ? -48.808 42.752 -25.274 1.00 49.81 121 HIS A O 1
#

Secondary structure (DSSP, 8-state):
-----EEEETTEEEESS---HHHHTTSGGG-----HHHHHHHHHHHHTT--HHHHHHHHHHTT----HHHHHHHHHHHHHHHHHHHHHHHHHHHHHHHHHHTTS-----------------

Organism: Phytophthora infestans (NCBI:txid4787)